Protein AF-A0A914PPT4-F1 (afdb_monomer)

InterPro domains:
  IPR002921 Fungal lipase-type domain [PF01764] (54-126)
  IPR029058 Alpha/Beta hydrolase fold [G3DSA:3.40.50.1820] (1-126)
  IPR029058 Alpha/Beta hydrolase fold [SSF53474] (20-126)

Structure (mmCIF, N/CA/C/O backbone):
data_AF-A0A914PPT4-F1
#
_entry.id   AF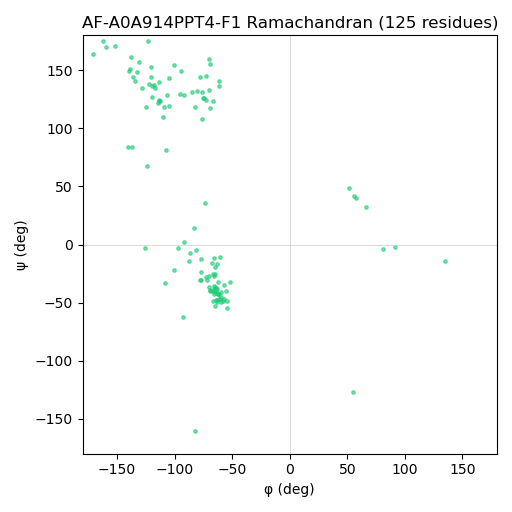-A0A914PPT4-F1
#
loop_
_atom_site.group_PDB
_atom_site.id
_atom_site.type_symbol
_atom_site.label_atom_id
_atom_site.label_alt_id
_atom_site.label_comp_id
_atom_site.label_asym_id
_atom_site.label_entity_id
_atom_site.label_seq_id
_atom_site.pdbx_PDB_ins_code
_atom_site.Cartn_x
_atom_site.Cartn_y
_atom_site.Cartn_z
_atom_site.occupancy
_atom_site.B_iso_or_equiv
_atom_site.auth_seq_id
_atom_site.auth_comp_id
_atom_site.auth_asym_id
_atom_site.auth_atom_id
_atom_site.pdbx_PDB_model_num
ATOM 1 N N . MET A 1 1 ? -11.264 1.512 -2.550 1.00 78.88 1 MET A N 1
ATOM 2 C CA . MET A 1 1 ? -10.099 2.186 -1.935 1.00 78.88 1 MET A CA 1
ATOM 3 C C . MET A 1 1 ? -8.945 2.389 -2.886 1.00 78.88 1 MET A C 1
ATOM 5 O O . MET A 1 1 ? -8.368 3.461 -2.852 1.00 78.88 1 MET A O 1
ATOM 9 N N . ALA A 1 2 ? -8.690 1.462 -3.805 1.00 77.62 2 ALA A N 1
ATOM 10 C CA . ALA A 1 2 ? -7.725 1.685 -4.876 1.00 77.62 2 ALA A CA 1
ATOM 11 C C . ALA A 1 2 ? -7.914 2.988 -5.687 1.00 77.62 2 ALA A C 1
ATOM 13 O O . ALA A 1 2 ? -6.940 3.591 -6.096 1.00 77.62 2 ALA A O 1
ATOM 14 N N . ALA A 1 3 ? -9.141 3.487 -5.879 1.00 79.38 3 ALA A N 1
ATOM 15 C CA . ALA A 1 3 ? -9.353 4.784 -6.534 1.00 79.38 3 ALA A CA 1
ATOM 16 C C . ALA A 1 3 ? -8.800 5.980 -5.728 1.00 79.38 3 ALA A C 1
ATOM 18 O O . ALA A 1 3 ? -8.426 6.995 -6.310 1.00 79.38 3 ALA A O 1
ATOM 19 N N . ALA A 1 4 ? -8.709 5.866 -4.397 1.00 80.56 4 ALA A N 1
ATOM 20 C CA . ALA A 1 4 ? -8.234 6.950 -3.541 1.00 80.56 4 ALA A CA 1
ATOM 21 C C . ALA A 1 4 ? -6.753 7.268 -3.779 1.00 80.56 4 ALA A C 1
ATOM 23 O O . ALA A 1 4 ? -6.355 8.412 -3.598 1.00 80.56 4 ALA A O 1
ATOM 24 N N . THR A 1 5 ? -5.949 6.311 -4.258 1.00 80.12 5 THR A N 1
ATOM 25 C CA . THR A 1 5 ? -4.537 6.564 -4.586 1.00 80.12 5 THR A CA 1
ATOM 26 C C . THR A 1 5 ? -4.354 7.506 -5.778 1.00 80.12 5 THR A C 1
ATOM 28 O O . THR A 1 5 ? -3.259 8.016 -5.956 1.00 80.12 5 THR A O 1
ATOM 31 N N . PHE A 1 6 ? -5.391 7.741 -6.589 1.00 82.00 6 PHE A N 1
ATOM 32 C CA . PHE A 1 6 ? -5.370 8.696 -7.708 1.00 82.00 6 PHE A CA 1
ATOM 33 C C . PHE A 1 6 ? -5.965 10.064 -7.335 1.00 82.00 6 PHE A C 1
ATOM 35 O O . PHE A 1 6 ? -5.994 10.977 -8.157 1.00 82.00 6 PHE A O 1
ATOM 42 N N . SER A 1 7 ? -6.480 10.212 -6.111 1.00 85.00 7 SER A N 1
ATOM 43 C CA . SER A 1 7 ? -7.023 11.478 -5.621 1.00 85.00 7 SER A CA 1
ATOM 44 C C . SER A 1 7 ? -5.892 12.417 -5.211 1.00 85.00 7 SER A C 1
ATOM 46 O O . SER A 1 7 ? -4.920 11.993 -4.591 1.00 85.00 7 SER A O 1
ATOM 48 N N . SER A 1 8 ? -6.067 13.717 -5.451 1.00 84.94 8 SER A N 1
ATOM 49 C CA . SER A 1 8 ? -5.201 14.751 -4.870 1.00 84.94 8 SER A CA 1
ATOM 50 C C . SER A 1 8 ? -5.318 14.825 -3.343 1.00 84.94 8 SER A C 1
ATOM 52 O O . SER A 1 8 ? -4.431 15.358 -2.680 1.00 84.94 8 SER A O 1
ATOM 54 N N . ASN A 1 9 ? -6.401 14.283 -2.776 1.00 87.50 9 ASN A N 1
ATOM 55 C CA . ASN A 1 9 ? -6.610 14.183 -1.340 1.00 87.50 9 ASN A CA 1
ATOM 56 C C . ASN A 1 9 ? -7.176 12.796 -0.958 1.00 87.50 9 ASN A C 1
ATOM 58 O O . ASN A 1 9 ? -8.395 12.630 -0.832 1.00 87.50 9 ASN A O 1
ATOM 62 N N . PRO A 1 10 ? -6.311 11.780 -0.789 1.00 89.12 10 PRO A N 1
ATOM 63 C CA . PRO A 1 10 ? -6.723 10.431 -0.395 1.00 89.12 10 PRO A CA 1
ATOM 64 C C . PRO A 1 10 ? -7.321 10.371 1.017 1.00 89.12 10 PRO A C 1
ATOM 66 O O . PRO A 1 10 ? -8.141 9.496 1.294 1.00 89.12 10 PRO A O 1
ATOM 69 N N . GLU A 1 11 ? -6.962 11.305 1.903 1.00 92.31 11 GLU A N 1
ATOM 70 C CA . GLU A 1 11 ? -7.499 11.376 3.265 1.00 92.31 11 GLU A CA 1
ATOM 71 C C . GLU A 1 11 ? -9.012 11.613 3.267 1.00 92.31 11 GLU A C 1
ATOM 73 O O . GLU A 1 11 ? -9.729 10.952 4.021 1.00 92.31 11 GLU A O 1
ATOM 78 N N . LEU A 1 12 ? -9.511 12.502 2.401 1.00 92.00 12 LEU A N 1
ATOM 79 C CA . LEU A 1 12 ? -10.954 12.718 2.251 1.00 92.00 12 LEU A CA 1
ATOM 80 C C . LEU A 1 12 ? -11.659 11.430 1.828 1.00 92.00 12 LEU A C 1
ATOM 82 O O . LEU A 1 12 ? -12.644 11.037 2.444 1.00 92.00 12 LEU A O 1
ATOM 86 N N . CYS A 1 13 ? -11.103 10.704 0.853 1.00 90.31 13 CYS A N 1
ATOM 87 C CA . CYS A 1 13 ? -11.674 9.431 0.422 1.00 90.31 13 CYS A CA 1
ATOM 88 C C . CYS A 1 13 ? -11.743 8.411 1.568 1.00 90.31 13 CYS A C 1
ATOM 90 O O . CYS A 1 13 ? -12.740 7.701 1.685 1.00 90.31 13 CYS A O 1
ATOM 92 N N . VAL A 1 14 ? -10.711 8.340 2.415 1.00 91.44 14 VAL A N 1
ATOM 93 C CA . VAL A 1 14 ? -10.701 7.457 3.592 1.00 91.44 14 VAL A CA 1
ATOM 94 C C . VAL A 1 14 ? -11.778 7.869 4.593 1.00 91.44 14 VAL A C 1
ATOM 96 O O . VAL A 1 14 ? -12.547 7.013 5.025 1.00 91.44 14 VAL A O 1
ATOM 99 N N . LYS A 1 15 ? -11.877 9.161 4.923 1.00 91.81 15 LYS A N 1
ATOM 100 C CA . LYS A 1 15 ? -12.869 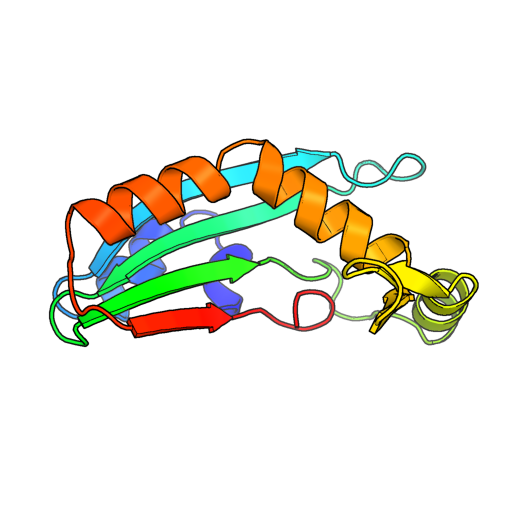9.674 5.882 1.00 91.81 15 LYS A CA 1
ATOM 101 C C . LYS A 1 15 ? -14.310 9.503 5.402 1.00 91.81 15 LYS A C 1
ATOM 103 O O . LYS A 1 15 ? -15.181 9.194 6.210 1.00 91.81 15 LYS A O 1
ATOM 108 N N . ASP A 1 16 ? -14.550 9.665 4.104 1.00 91.12 16 ASP A N 1
ATOM 109 C CA . ASP A 1 16 ? -15.893 9.589 3.523 1.00 91.12 16 ASP A CA 1
ATOM 110 C C . ASP A 1 16 ? -16.382 8.146 3.346 1.00 91.12 16 ASP A C 1
ATOM 112 O O . ASP A 1 16 ? -17.581 7.881 3.417 1.00 91.12 16 ASP A O 1
ATOM 116 N N . ASN A 1 17 ? -15.468 7.197 3.111 1.00 89.19 17 ASN A N 1
ATOM 117 C CA . ASN A 1 17 ? -15.831 5.806 2.820 1.00 89.19 17 ASN A CA 1
ATOM 118 C C . ASN A 1 17 ? -15.696 4.867 4.023 1.00 89.19 17 ASN A C 1
ATOM 120 O O . ASN A 1 17 ? -16.354 3.827 4.040 1.00 89.19 17 ASN A O 1
ATOM 124 N N . PHE A 1 18 ? -14.885 5.212 5.027 1.00 87.81 18 PHE A N 1
ATOM 125 C CA . PHE A 1 18 ? -14.739 4.416 6.244 1.00 87.81 18 PHE A CA 1
ATOM 126 C C . PHE A 1 18 ? -15.270 5.153 7.462 1.00 87.81 18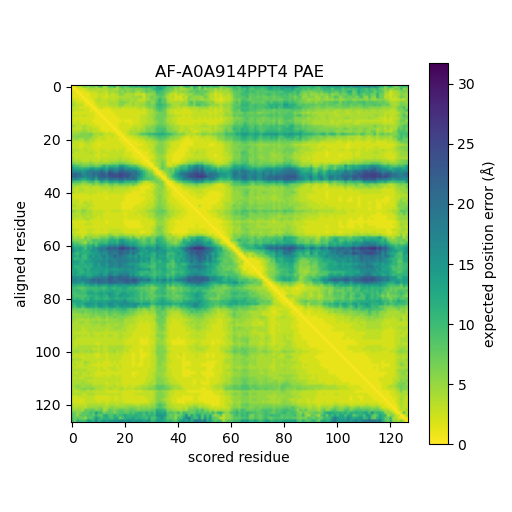 PHE A C 1
ATOM 128 O O . PHE A 1 18 ? -14.812 6.236 7.828 1.00 87.81 18 PHE A O 1
ATOM 135 N N . LYS A 1 19 ? -16.214 4.518 8.160 1.00 83.75 19 LYS A N 1
ATOM 136 C CA . LYS A 1 19 ? -16.685 5.025 9.448 1.00 83.75 19 LYS A CA 1
ATOM 137 C C . LYS A 1 19 ? -15.540 4.927 10.455 1.00 83.75 19 LYS A C 1
ATOM 139 O O . LYS A 1 19 ? -15.019 3.839 10.690 1.00 83.75 19 LYS A O 1
ATOM 144 N N . GLN A 1 20 ? -15.183 6.056 11.070 1.00 91.12 20 GLN A N 1
ATOM 145 C CA . GLN A 1 20 ? -13.988 6.163 11.922 1.00 91.12 20 GLN A CA 1
ATOM 146 C C . GLN A 1 20 ? -12.704 5.781 11.159 1.00 91.12 20 GLN A C 1
ATOM 148 O O . GLN A 1 20 ? -11.845 5.072 11.683 1.00 91.12 20 GLN A O 1
ATOM 153 N N . GLY A 1 21 ? -12.620 6.204 9.893 1.00 92.88 21 GLY A N 1
ATOM 154 C CA . GLY A 1 21 ? -11.420 6.088 9.080 1.00 92.88 21 GLY A CA 1
ATOM 155 C C . GLY A 1 21 ? -10.365 7.112 9.491 1.00 92.88 21 GLY A C 1
ATOM 156 O O . GLY A 1 21 ? -10.638 8.314 9.493 1.00 92.88 21 GLY A O 1
ATOM 157 N N . GLU A 1 22 ? -9.155 6.649 9.789 1.00 95.06 22 GLU A N 1
ATOM 158 C CA . GLU A 1 22 ? -7.991 7.506 10.010 1.00 95.06 22 GLU A CA 1
ATOM 159 C C . GLU A 1 22 ? -6.963 7.290 8.902 1.00 95.06 22 GLU A C 1
ATOM 161 O O . GLU A 1 22 ? -6.502 6.176 8.640 1.00 95.06 22 GLU A O 1
ATOM 166 N N . PHE A 1 23 ? -6.596 8.382 8.241 1.00 95.50 23 PHE A N 1
ATOM 167 C CA . PHE A 1 23 ? -5.532 8.395 7.251 1.00 95.50 23 PHE A CA 1
ATOM 168 C C . PHE A 1 23 ? -4.187 8.579 7.950 1.00 95.50 23 PHE A C 1
ATOM 170 O O . PHE A 1 23 ? -4.036 9.481 8.775 1.00 95.50 23 PHE A O 1
ATOM 177 N N . LYS A 1 24 ? -3.204 7.738 7.619 1.00 95.12 24 LYS A N 1
ATOM 178 C CA . LYS A 1 24 ? -1.874 7.828 8.223 1.00 95.12 24 LYS A CA 1
ATOM 179 C C . LYS A 1 24 ? -0.949 8.703 7.383 1.00 95.12 24 LYS A C 1
ATOM 181 O O . LYS A 1 24 ? -0.486 9.725 7.881 1.00 95.12 24 LYS A O 1
ATOM 186 N N . ARG A 1 25 ? -0.671 8.304 6.138 1.00 95.12 25 ARG A N 1
ATOM 187 C CA . ARG A 1 25 ? 0.030 9.113 5.123 1.00 95.12 25 ARG A CA 1
ATOM 188 C C . ARG A 1 25 ? -0.003 8.446 3.748 1.00 95.12 25 ARG A C 1
ATOM 190 O O . ARG A 1 25 ? -0.217 7.238 3.644 1.00 95.12 25 ARG A O 1
ATOM 197 N N . SER A 1 26 ? 0.308 9.233 2.720 1.00 94.50 26 SER A N 1
ATOM 198 C CA . SER A 1 26 ? 0.747 8.738 1.412 1.00 94.50 26 SER A CA 1
ATOM 199 C C . SER A 1 26 ? 2.270 8.708 1.338 1.00 94.50 26 SER A C 1
ATOM 201 O O . SER A 1 26 ? 2.950 9.540 1.941 1.00 94.50 26 SER A O 1
ATOM 203 N N . ILE A 1 27 ? 2.792 7.762 0.571 1.00 93.75 27 ILE A N 1
ATOM 204 C CA . ILE A 1 27 ? 4.202 7.609 0.234 1.00 93.75 27 ILE A CA 1
ATOM 205 C C . ILE A 1 27 ? 4.277 7.588 -1.280 1.00 93.75 27 ILE A C 1
ATOM 207 O O . ILE A 1 27 ? 3.697 6.707 -1.909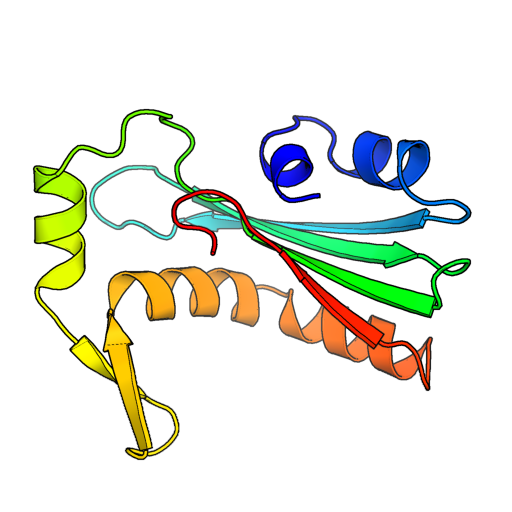 1.00 93.75 27 ILE A O 1
ATOM 211 N N . GLU A 1 28 ? 4.986 8.559 -1.837 1.00 91.75 28 GLU A N 1
ATOM 212 C CA . GLU A 1 28 ? 5.229 8.684 -3.265 1.00 91.75 28 GLU A CA 1
ATOM 213 C C . GLU A 1 28 ? 6.736 8.627 -3.512 1.00 91.75 28 GLU A C 1
ATOM 215 O O . GLU A 1 28 ? 7.507 9.346 -2.874 1.00 91.75 28 GLU A O 1
ATOM 220 N N . VAL A 1 29 ? 7.156 7.733 -4.402 1.00 89.44 29 VAL A N 1
ATOM 221 C CA . VAL A 1 29 ? 8.562 7.485 -4.734 1.00 89.44 29 VAL A CA 1
ATOM 222 C C . VAL A 1 29 ? 8.729 7.440 -6.244 1.00 89.44 29 VAL A C 1
ATOM 224 O O . VAL A 1 29 ? 7.826 7.004 -6.953 1.00 89.44 29 VAL A O 1
ATOM 227 N N . GLN A 1 30 ? 9.885 7.858 -6.752 1.00 83.62 30 GLN A N 1
ATOM 228 C CA . GLN A 1 30 ? 10.240 7.561 -8.139 1.00 83.62 30 GLN A CA 1
ATOM 229 C C . GLN A 1 30 ? 10.581 6.077 -8.250 1.00 83.62 30 GLN A C 1
ATOM 231 O O . GLN A 1 30 ? 11.436 5.599 -7.507 1.00 83.62 30 GLN A O 1
ATOM 236 N N . CYS A 1 31 ? 9.897 5.365 -9.143 1.00 73.44 31 CYS A N 1
ATOM 237 C CA . CYS A 1 31 ? 10.050 3.916 -9.301 1.00 73.44 31 CYS A CA 1
ATOM 238 C C . CYS A 1 31 ? 10.371 3.480 -10.734 1.00 73.44 31 CYS A C 1
ATOM 240 O O . CYS A 1 31 ? 10.596 2.295 -10.964 1.00 73.44 31 CYS A O 1
ATOM 242 N N . ASP A 1 32 ? 10.425 4.413 -11.688 1.00 66.81 32 ASP A N 1
ATOM 243 C CA . ASP A 1 32 ? 10.909 4.144 -13.037 1.00 66.81 32 ASP A CA 1
ATOM 244 C C . ASP A 1 32 ? 12.159 4.989 -13.333 1.00 66.81 32 ASP A C 1
ATOM 246 O O . ASP A 1 32 ? 12.260 6.161 -12.968 1.00 66.81 32 ASP A O 1
ATOM 250 N N . HIS A 1 33 ? 13.152 4.364 -13.963 1.00 51.03 33 HIS A N 1
ATOM 251 C CA . HIS A 1 33 ? 14.418 5.000 -14.328 1.00 51.03 33 HIS A CA 1
ATOM 252 C C . HIS A 1 33 ? 14.350 5.689 -15.699 1.00 51.03 33 HIS A C 1
ATOM 254 O O . HIS A 1 33 ? 15.250 6.458 -16.039 1.00 51.03 33 HIS A O 1
ATOM 260 N N . ILE A 1 34 ? 13.315 5.393 -16.498 1.00 44.12 34 ILE A N 1
ATOM 261 C CA . ILE A 1 34 ? 13.207 5.814 -17.905 1.00 44.12 34 ILE A CA 1
ATOM 262 C C . ILE A 1 34 ? 12.146 6.910 -18.097 1.00 44.12 34 ILE A C 1
ATOM 264 O O . ILE A 1 34 ? 12.319 7.797 -18.936 1.00 44.12 34 ILE A O 1
ATOM 268 N N . LYS A 1 35 ? 11.069 6.891 -17.307 1.00 53.28 35 LYS A N 1
ATOM 269 C CA . LYS A 1 35 ? 10.039 7.939 -17.249 1.00 53.28 35 LYS A CA 1
ATOM 270 C C . LYS A 1 35 ? 9.964 8.500 -15.835 1.00 53.28 35 LYS A C 1
ATOM 272 O O . LYS A 1 35 ? 10.272 7.803 -14.880 1.00 53.28 35 LYS A O 1
ATOM 277 N N . ALA A 1 36 ? 9.539 9.753 -15.692 1.00 58.19 36 ALA A N 1
ATOM 278 C CA . ALA A 1 36 ? 9.329 10.394 -14.390 1.00 58.19 36 ALA A CA 1
ATOM 279 C C . ALA A 1 36 ? 8.066 9.866 -13.670 1.00 58.19 36 ALA A C 1
ATOM 281 O O . ALA A 1 36 ? 7.363 10.635 -13.017 1.00 58.19 36 ALA A O 1
ATOM 282 N N . ASP A 1 37 ? 7.767 8.575 -13.821 1.00 69.94 37 ASP A N 1
ATOM 283 C CA . ASP A 1 37 ? 6.591 7.940 -13.250 1.00 69.94 37 ASP A CA 1
ATOM 284 C C . ASP A 1 37 ? 6.862 7.629 -11.771 1.00 69.94 37 ASP A C 1
ATOM 286 O O . ASP A 1 37 ? 7.919 7.110 -11.382 1.00 69.94 37 ASP A O 1
ATOM 290 N N . THR A 1 38 ? 5.903 7.988 -10.922 1.00 82.94 38 THR A N 1
ATOM 291 C CA . THR A 1 38 ? 5.983 7.767 -9.481 1.00 82.94 38 THR A CA 1
ATOM 292 C C . THR A 1 38 ? 5.095 6.605 -9.058 1.00 82.94 38 THR A C 1
ATOM 294 O O . THR A 1 38 ? 3.974 6.420 -9.540 1.00 82.94 38 THR A O 1
ATOM 297 N N . CYS A 1 39 ? 5.571 5.832 -8.093 1.00 86.62 39 CYS A N 1
ATOM 298 C CA . CYS A 1 39 ? 4.782 4.833 -7.397 1.00 86.62 39 CYS A CA 1
ATOM 299 C C . CYS A 1 39 ? 4.254 5.463 -6.122 1.00 86.62 39 CYS A C 1
ATOM 301 O O . CYS A 1 39 ? 5.011 6.043 -5.343 1.00 86.62 39 CYS A O 1
ATOM 303 N N . LEU A 1 40 ? 2.950 5.336 -5.907 1.00 90.81 40 LEU A N 1
ATOM 304 C CA . LEU A 1 40 ? 2.286 5.879 -4.736 1.00 90.81 40 LEU A CA 1
ATOM 305 C C . LEU A 1 40 ? 1.580 4.759 -3.989 1.00 90.81 40 LEU A C 1
ATOM 307 O O . LEU A 1 40 ? 0.917 3.917 -4.587 1.00 90.81 40 LEU A O 1
ATOM 311 N N . GLY A 1 41 ? 1.673 4.775 -2.669 1.00 92.75 41 GLY A N 1
ATOM 312 C CA . GLY A 1 41 ? 0.761 4.027 -1.819 1.00 92.75 41 GLY A CA 1
ATOM 313 C C . GLY A 1 41 ? 0.335 4.858 -0.622 1.00 92.75 41 GLY A C 1
ATOM 314 O O . GLY A 1 41 ? 1.007 5.820 -0.264 1.00 92.75 41 GLY A O 1
ATOM 315 N N . PHE A 1 42 ? -0.759 4.481 0.030 1.00 95.38 42 PHE A N 1
ATOM 316 C CA . PHE A 1 42 ? -1.128 5.061 1.319 1.00 95.38 42 PHE A CA 1
ATOM 317 C C . PHE A 1 42 ? -1.456 3.994 2.356 1.00 95.38 42 PHE A C 1
ATOM 319 O O . PHE A 1 42 ? -1.849 2.871 2.027 1.00 95.38 42 PHE A O 1
ATOM 326 N N . SER A 1 43 ? -1.324 4.394 3.616 1.00 96.88 43 SER A N 1
ATOM 327 C CA . SER A 1 43 ? -1.735 3.627 4.785 1.00 96.88 43 SER A CA 1
ATOM 328 C C . SER A 1 43 ? -2.892 4.330 5.505 1.00 96.88 43 SER A C 1
ATOM 330 O O . SER A 1 43 ? -2.936 5.558 5.626 1.00 96.88 43 SER A O 1
ATOM 332 N N . ALA A 1 44 ? -3.859 3.547 5.972 1.00 96.75 44 ALA A N 1
ATOM 333 C CA . ALA A 1 44 ? -5.013 4.023 6.728 1.00 96.75 44 ALA A CA 1
ATOM 334 C C . ALA A 1 44 ? -5.526 2.933 7.679 1.00 96.75 44 ALA A C 1
ATOM 336 O O . ALA A 1 44 ? -5.108 1.776 7.609 1.00 96.75 44 ALA A O 1
ATOM 337 N N . VAL A 1 45 ? -6.452 3.289 8.563 1.00 96.75 45 VAL A N 1
ATOM 338 C CA . VAL A 1 45 ? -7.162 2.346 9.432 1.00 96.75 45 VAL A CA 1
ATOM 339 C C . VAL A 1 45 ? -8.654 2.664 9.431 1.00 96.75 45 VAL A C 1
ATOM 341 O O . VAL A 1 45 ? -9.041 3.827 9.428 1.00 96.75 45 VAL A O 1
ATOM 344 N N . SER A 1 46 ? -9.493 1.630 9.421 1.00 95.88 46 SER A N 1
ATOM 345 C CA . SER A 1 46 ? -10.924 1.720 9.712 1.00 95.88 46 SER A CA 1
ATOM 346 C C . SER A 1 46 ? -11.182 1.049 11.055 1.00 95.88 46 SER A C 1
ATOM 348 O O . SER A 1 46 ? -11.079 -0.174 11.182 1.00 95.88 46 SER A O 1
ATOM 350 N N . HIS A 1 47 ? -11.506 1.841 12.079 1.00 95.50 47 HIS A N 1
ATOM 351 C CA . HIS A 1 47 ? -11.785 1.300 13.413 1.00 95.50 47 HIS A CA 1
ATOM 352 C C . HIS A 1 47 ? -13.122 0.563 13.487 1.00 95.50 47 HIS A C 1
ATOM 354 O O . HIS A 1 47 ? -13.251 -0.404 14.240 1.00 95.50 47 HIS A O 1
ATOM 360 N N . SER A 1 48 ? -14.106 0.977 12.683 1.00 94.81 48 SER A N 1
ATOM 361 C CA . SER A 1 48 ? -15.404 0.299 12.626 1.00 94.81 48 SER A CA 1
ATOM 362 C C . SER A 1 48 ? -15.297 -1.104 12.025 1.00 94.81 48 SER A C 1
ATOM 364 O O . SER A 1 48 ? -15.885 -2.041 12.565 1.00 94.81 48 SER A O 1
ATOM 366 N N . ASP A 1 49 ? -14.485 -1.255 10.978 1.00 95.25 49 ASP A N 1
ATOM 367 C CA . ASP A 1 49 ? -14.249 -2.536 10.301 1.00 95.25 49 ASP A CA 1
ATOM 368 C C . ASP A 1 49 ? -13.128 -3.357 10.953 1.00 95.25 49 ASP A C 1
ATOM 370 O O . ASP A 1 49 ?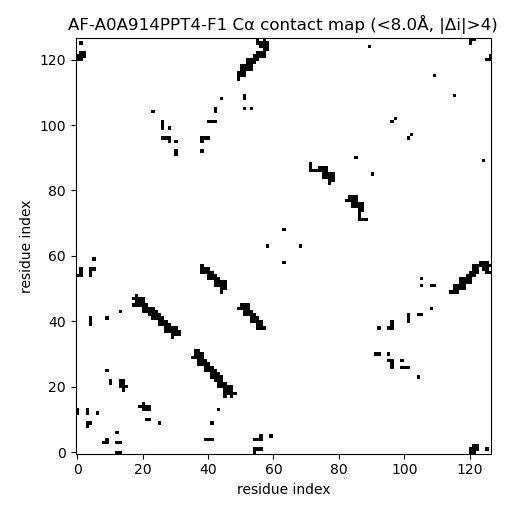 -12.901 -4.504 10.580 1.00 95.25 49 ASP A O 1
ATOM 374 N N . LYS A 1 50 ? -12.417 -2.779 11.932 1.00 96.62 50 LYS A N 1
ATOM 375 C CA . LYS A 1 50 ? -11.204 -3.351 12.533 1.00 96.62 50 LYS A CA 1
ATOM 376 C C . LYS A 1 50 ? -10.181 -3.760 11.469 1.00 96.62 50 LYS A C 1
ATOM 378 O O . LYS A 1 50 ? -9.639 -4.865 11.511 1.00 96.62 50 LYS A O 1
ATOM 383 N N . ALA A 1 51 ? -9.904 -2.862 10.527 1.00 96.88 51 ALA A N 1
ATOM 384 C CA . ALA A 1 51 ? -9.035 -3.134 9.387 1.00 96.88 51 ALA A CA 1
ATOM 385 C C . ALA A 1 51 ? -7.942 -2.072 9.229 1.00 96.88 51 ALA A C 1
ATOM 387 O O . ALA A 1 51 ? -8.203 -0.873 9.277 1.00 96.88 51 ALA A O 1
ATOM 388 N N . ILE A 1 52 ? -6.710 -2.521 9.004 1.00 97.50 52 ILE A N 1
ATOM 389 C CA . ILE A 1 52 ? -5.591 -1.707 8.524 1.00 97.50 52 ILE A CA 1
ATOM 390 C C . ILE A 1 52 ? -5.591 -1.807 7.004 1.00 97.50 52 ILE A C 1
ATOM 392 O O . ILE A 1 52 ? -5.602 -2.908 6.460 1.00 97.50 52 ILE A O 1
ATOM 396 N N . ILE A 1 53 ? -5.564 -0.673 6.318 1.00 96.25 53 ILE A N 1
ATOM 397 C CA . ILE A 1 53 ? -5.676 -0.592 4.865 1.00 96.25 53 ILE A CA 1
ATOM 398 C C . ILE A 1 53 ? -4.345 -0.115 4.300 1.00 96.25 53 ILE A C 1
ATOM 400 O O . ILE A 1 53 ? -3.868 0.963 4.655 1.00 96.25 53 ILE A O 1
ATOM 404 N N . LEU A 1 54 ? -3.774 -0.903 3.395 1.00 96.38 54 LEU A N 1
ATOM 405 C CA . LEU A 1 54 ? -2.653 -0.503 2.552 1.00 96.38 54 LEU A CA 1
ATOM 406 C C . LEU A 1 54 ? -3.143 -0.472 1.108 1.00 96.38 54 LEU A C 1
ATOM 408 O O . LEU A 1 54 ? -3.639 -1.479 0.599 1.00 96.38 54 LEU A O 1
ATOM 412 N N . SER A 1 55 ? -3.024 0.679 0.456 1.00 94.00 55 SER A N 1
ATOM 413 C CA . SER A 1 55 ? -3.450 0.843 -0.931 1.00 94.00 55 SER A CA 1
ATOM 414 C C . SER A 1 55 ? -2.278 1.234 -1.813 1.00 94.00 55 SER A C 1
ATOM 416 O O . SER A 1 55 ? -1.530 2.134 -1.443 1.00 94.00 55 SER A O 1
ATOM 418 N N . PHE A 1 56 ? -2.158 0.621 -2.989 1.00 91.62 56 PHE A N 1
ATOM 419 C CA . PHE A 1 56 ? -1.112 0.915 -3.974 1.00 91.62 56 PHE A CA 1
ATOM 420 C C . PHE A 1 56 ? -1.725 1.450 -5.275 1.00 91.62 56 PHE A C 1
ATOM 422 O O . PHE A 1 56 ? -2.730 0.928 -5.767 1.00 91.62 56 PHE A O 1
ATOM 429 N N . ARG A 1 57 ? -1.137 2.523 -5.814 1.00 88.00 57 ARG A N 1
ATOM 430 C CA . ARG A 1 57 ? -1.530 3.146 -7.082 1.00 88.00 57 ARG A CA 1
ATOM 431 C C . ARG A 1 57 ? -1.019 2.290 -8.237 1.00 88.00 57 ARG A C 1
ATOM 433 O O . ARG A 1 57 ? 0.153 1.929 -8.256 1.00 88.00 57 ARG A O 1
ATOM 440 N N . GLY A 1 58 ? -1.893 1.987 -9.194 1.00 76.56 58 GLY A N 1
ATOM 441 C CA . GLY A 1 58 ? -1.482 1.450 -10.494 1.00 76.56 58 GLY A CA 1
ATOM 442 C C . GLY A 1 58 ? -1.039 2.556 -11.453 1.00 76.56 58 GLY A C 1
ATOM 443 O O . GLY A 1 58 ? -0.758 3.677 -11.039 1.00 76.56 58 GLY A O 1
ATOM 444 N N . SER A 1 59 ? -1.026 2.267 -12.752 1.00 70.56 59 SER A N 1
ATOM 445 C CA . SER A 1 59 ? -0.752 3.278 -13.781 1.00 70.56 59 SER A CA 1
ATOM 446 C C . SER A 1 59 ? -1.792 4.399 -13.768 1.00 70.56 59 SER A C 1
ATOM 448 O O . SER A 1 59 ? -2.992 4.131 -13.701 1.00 70.56 59 SER A O 1
ATOM 450 N N . GLU A 1 60 ? -1.338 5.649 -13.878 1.00 68.06 60 GLU A N 1
ATOM 451 C CA . GLU A 1 60 ? -2.216 6.823 -14.024 1.00 68.06 60 GLU A CA 1
ATOM 452 C C . GLU A 1 60 ? -2.901 6.864 -15.395 1.00 68.06 60 GLU A C 1
ATOM 454 O O . GLU A 1 60 ? -4.023 7.351 -15.523 1.00 68.06 60 GLU A O 1
ATOM 459 N N . ASN A 1 61 ? -2.265 6.273 -16.406 1.00 62.06 61 ASN A N 1
ATOM 460 C CA . ASN A 1 61 ? -2.852 6.118 -17.727 1.00 62.06 61 ASN A CA 1
ATOM 461 C C . ASN A 1 61 ? -3.767 4.887 -17.724 1.00 62.06 61 ASN A C 1
ATOM 463 O O . ASN A 1 61 ? -3.313 3.763 -17.505 1.00 62.06 61 ASN A O 1
ATOM 467 N N . SER A 1 62 ? -5.059 5.097 -17.986 1.00 54.03 62 SER A N 1
ATOM 468 C CA . SER A 1 62 ? -6.076 4.037 -18.052 1.00 54.03 62 SER A CA 1
ATOM 469 C C . SER A 1 62 ? -5.876 3.054 -19.211 1.00 54.03 62 SER A C 1
ATOM 471 O O . SER A 1 62 ? -6.518 2.008 -19.244 1.00 54.03 62 SER A O 1
ATOM 473 N N . GLU A 1 63 ? -4.988 3.374 -20.150 1.00 56.66 63 GLU A N 1
ATOM 474 C CA . GLU A 1 63 ? -4.630 2.540 -21.293 1.00 56.66 63 GLU A CA 1
ATOM 475 C C . GLU A 1 63 ? -3.232 1.954 -21.081 1.00 56.66 63 GLU A C 1
ATOM 477 O O . GLU A 1 63 ? -2.229 2.462 -21.583 1.00 56.66 63 GLU A O 1
ATOM 482 N N . VAL A 1 64 ? -3.149 0.872 -20.306 1.00 63.56 64 VAL A N 1
ATOM 483 C CA . VAL A 1 64 ? -1.953 0.024 -20.335 1.00 63.56 64 VAL A CA 1
ATOM 484 C C . VAL A 1 64 ? -2.042 -0.802 -21.619 1.00 63.56 64 VAL A C 1
ATOM 486 O O . VAL A 1 64 ? -2.904 -1.672 -21.737 1.00 63.56 64 VAL A O 1
ATOM 489 N N . SER A 1 65 ? -1.209 -0.491 -22.615 1.00 61.19 65 SER A N 1
ATOM 490 C CA . SER A 1 65 ? -1.187 -1.247 -23.870 1.00 61.19 65 SER A CA 1
ATOM 491 C C . SER A 1 65 ? -0.622 -2.653 -23.651 1.00 61.19 65 SER A C 1
ATOM 493 O O . SER A 1 65 ? 0.170 -2.881 -22.734 1.00 61.19 65 SER A O 1
ATOM 495 N N . GLN A 1 66 ? -0.990 -3.598 -24.523 1.00 63.81 66 GLN A N 1
ATOM 496 C CA . GLN A 1 66 ? -0.431 -4.953 -24.481 1.00 63.81 66 GLN A CA 1
ATOM 497 C C . GLN A 1 66 ? 1.101 -4.934 -24.595 1.00 63.81 66 GLN A C 1
ATOM 499 O O . GLN A 1 66 ? 1.770 -5.697 -23.916 1.00 63.81 66 GLN A O 1
ATOM 504 N N . GLU A 1 67 ? 1.660 -3.999 -25.364 1.00 61.53 67 GLU A N 1
ATOM 505 C CA . GLU A 1 67 ? 3.109 -3.813 -25.496 1.00 61.53 67 GLU A CA 1
ATOM 506 C C . GLU A 1 67 ? 3.779 -3.399 -24.177 1.00 61.53 67 GLU A C 1
ATOM 508 O O . GLU A 1 67 ? 4.877 -3.858 -23.874 1.00 61.53 67 GLU A O 1
ATOM 513 N N . VAL A 1 68 ? 3.119 -2.566 -23.361 1.00 66.44 68 VAL A N 1
ATOM 514 C CA . VAL A 1 68 ? 3.617 -2.200 -22.023 1.00 66.44 68 VAL A CA 1
ATOM 515 C C . VAL A 1 68 ? 3.546 -3.399 -21.081 1.00 66.44 68 VAL A C 1
ATOM 517 O O . VAL A 1 68 ? 4.483 -3.633 -20.322 1.00 66.44 68 VAL A O 1
ATOM 520 N N . ILE A 1 69 ? 2.471 -4.188 -21.152 1.00 67.31 69 ILE A N 1
ATOM 521 C CA . ILE A 1 69 ? 2.344 -5.430 -20.379 1.00 67.31 69 ILE A CA 1
ATOM 522 C C . ILE A 1 69 ? 3.452 -6.416 -20.770 1.00 6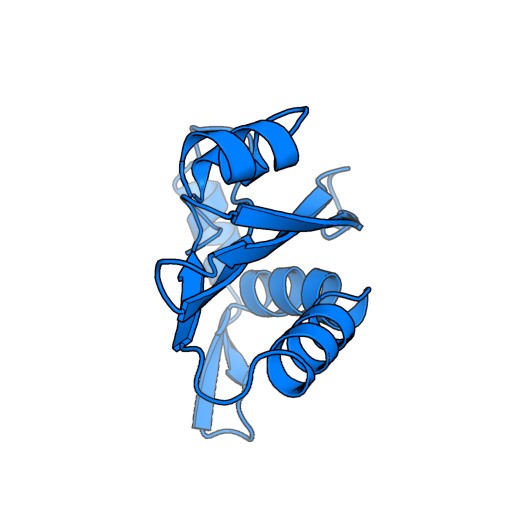7.31 69 ILE A C 1
ATOM 524 O O . ILE A 1 69 ? 4.129 -6.949 -19.893 1.00 67.31 69 ILE A O 1
ATOM 528 N N . ASP A 1 70 ? 3.686 -6.615 -22.065 1.00 67.69 70 ASP A N 1
ATOM 529 C CA . ASP A 1 70 ? 4.700 -7.541 -22.567 1.00 67.69 70 ASP A CA 1
ATOM 530 C C . ASP A 1 70 ? 6.111 -7.099 -22.149 1.00 67.69 70 ASP A C 1
ATOM 532 O O . ASP A 1 70 ? 6.879 -7.926 -21.657 1.00 67.69 70 ASP A O 1
ATOM 536 N N . ALA A 1 71 ? 6.413 -5.794 -22.211 1.00 65.19 71 ALA A N 1
ATOM 537 C CA . ALA A 1 71 ? 7.678 -5.226 -21.732 1.00 65.19 71 ALA A CA 1
ATOM 538 C C . ALA A 1 71 ? 7.900 -5.425 -20.218 1.00 65.19 71 ALA A C 1
ATOM 540 O O . ALA A 1 71 ? 9.031 -5.602 -19.764 1.00 65.19 71 ALA A O 1
ATOM 541 N N . ILE A 1 72 ? 6.825 -5.426 -19.424 1.00 70.00 72 ILE A N 1
ATOM 542 C CA . ILE A 1 72 ? 6.866 -5.661 -17.971 1.00 70.00 72 ILE A CA 1
ATOM 543 C C . ILE A 1 72 ? 7.043 -7.158 -17.641 1.00 70.00 72 ILE A C 1
ATOM 545 O O . ILE A 1 72 ? 7.648 -7.510 -16.622 1.00 70.00 72 ILE A O 1
ATOM 549 N N . ILE A 1 73 ? 6.540 -8.058 -18.494 1.00 67.88 73 ILE A N 1
ATOM 550 C CA . ILE A 1 73 ? 6.548 -9.516 -18.275 1.00 67.88 73 ILE A CA 1
ATOM 551 C C . ILE A 1 73 ? 7.922 -10.160 -18.535 1.00 67.88 73 ILE A C 1
ATOM 553 O O . ILE A 1 73 ? 8.159 -11.297 -18.118 1.00 67.88 73 ILE A O 1
ATOM 557 N N . GLU A 1 74 ? 8.872 -9.458 -19.156 1.00 64.31 74 GLU A N 1
ATOM 558 C CA . GLU A 1 74 ? 10.080 -10.092 -19.704 1.00 64.31 74 GLU A CA 1
ATOM 559 C C . GLU A 1 74 ? 11.006 -10.770 -18.674 1.00 64.31 74 GLU A C 1
ATOM 561 O O . GLU A 1 74 ? 11.854 -11.580 -19.060 1.00 64.31 74 GLU A O 1
ATOM 566 N N . ARG A 1 75 ? 10.889 -10.480 -17.367 1.00 72.25 75 ARG A N 1
ATOM 567 C CA . ARG A 1 75 ? 11.835 -10.993 -16.354 1.00 72.25 75 ARG A CA 1
ATOM 568 C C . ARG A 1 75 ? 11.181 -11.424 -15.039 1.00 72.25 75 ARG A C 1
ATOM 570 O O . ARG A 1 75 ? 11.205 -10.681 -14.055 1.00 72.25 75 ARG A O 1
ATOM 577 N N . PRO A 1 76 ? 10.659 -12.661 -14.961 1.00 79.56 76 PRO A N 1
ATOM 578 C CA . PRO A 1 76 ? 10.317 -13.265 -13.683 1.00 79.56 76 PRO A CA 1
ATOM 579 C C . PRO A 1 76 ? 11.591 -13.594 -12.891 1.00 79.56 76 PRO A C 1
ATOM 581 O O . PRO A 1 76 ? 12.395 -14.439 -13.291 1.00 79.56 76 PRO A O 1
ATOM 584 N N . ILE A 1 77 ? 11.749 -12.962 -11.733 1.00 83.62 77 ILE A N 1
ATOM 585 C CA . ILE A 1 77 ? 12.847 -13.189 -10.792 1.00 83.62 77 ILE A CA 1
ATOM 586 C C . ILE A 1 77 ? 12.400 -14.089 -9.645 1.00 83.62 77 ILE A C 1
ATOM 588 O O . ILE A 1 77 ? 11.217 -14.172 -9.312 1.00 83.62 77 ILE A O 1
ATOM 592 N N . SER A 1 78 ? 13.348 -14.797 -9.032 1.00 85.06 78 SER A N 1
ATOM 593 C CA . SER A 1 78 ? 13.036 -15.629 -7.875 1.00 85.06 78 SER A CA 1
ATOM 594 C C . SER A 1 78 ? 12.823 -14.766 -6.635 1.00 85.06 78 SER A C 1
ATOM 596 O O . SER A 1 78 ? 13.686 -13.975 -6.263 1.00 85.06 78 SER A O 1
ATOM 598 N N . ALA A 1 79 ? 11.680 -14.943 -5.981 1.00 81.31 79 ALA A N 1
ATOM 599 C CA . ALA A 1 79 ? 11.305 -14.235 -4.767 1.00 81.31 79 ALA A CA 1
ATOM 600 C C . ALA A 1 79 ? 11.001 -15.219 -3.630 1.00 81.31 79 ALA A C 1
ATOM 602 O O . ALA A 1 79 ? 11.019 -16.442 -3.804 1.00 81.31 79 ALA A O 1
ATOM 603 N N . PHE A 1 80 ? 10.745 -14.677 -2.438 1.00 81.88 80 PHE A N 1
ATOM 604 C CA . PHE A 1 80 ? 10.314 -15.446 -1.264 1.00 81.88 80 PHE A CA 1
ATOM 605 C C . PHE A 1 80 ? 11.270 -16.596 -0.895 1.00 81.88 80 PHE A C 1
ATOM 607 O O . PHE A 1 80 ? 10.846 -17.712 -0.595 1.00 81.88 80 PHE A O 1
ATOM 614 N N . GLY A 1 81 ? 12.582 -16.338 -0.958 1.00 82.62 81 GLY A N 1
ATOM 615 C CA . GLY A 1 81 ? 13.608 -17.334 -0.633 1.00 82.62 81 GLY A CA 1
ATOM 616 C C . GLY A 1 81 ? 13.650 -18.518 -1.605 1.00 82.62 81 GLY A C 1
ATOM 617 O O . GLY A 1 81 ? 13.921 -19.638 -1.183 1.00 82.62 81 GLY A O 1
ATOM 618 N N . GLY A 1 82 ? 13.329 -18.294 -2.882 1.00 84.00 82 GLY A N 1
ATOM 619 C CA . GLY A 1 82 ? 13.351 -19.335 -3.913 1.00 84.00 82 GLY A CA 1
ATOM 620 C C . GLY A 1 82 ? 12.023 -20.064 -4.113 1.00 84.00 82 GLY A C 1
ATOM 621 O O . GLY A 1 82 ? 11.925 -20.932 -4.976 1.00 84.00 82 GLY A O 1
ATOM 622 N N . LYS A 1 83 ? 10.993 -19.730 -3.326 1.00 84.62 83 LYS A N 1
ATOM 623 C CA . LYS A 1 83 ? 9.708 -20.452 -3.306 1.00 84.62 83 LYS A CA 1
ATOM 624 C C . LYS A 1 83 ? 8.655 -19.883 -4.254 1.00 84.62 83 LYS A C 1
ATOM 626 O O . LYS A 1 83 ? 7.538 -20.386 -4.296 1.00 84.62 83 LYS A O 1
ATOM 631 N N . GLY A 1 84 ? 9.001 -18.851 -5.014 1.00 84.44 84 GLY A N 1
ATOM 632 C CA . GLY A 1 84 ? 8.123 -18.268 -6.014 1.00 84.44 84 GLY A CA 1
ATOM 633 C C . GLY A 1 84 ? 8.892 -17.467 -7.049 1.00 84.44 84 GLY A C 1
ATOM 634 O O . GLY A 1 84 ? 10.090 -17.199 -6.902 1.00 84.44 84 GLY A O 1
ATOM 635 N N . LYS A 1 85 ? 8.179 -17.085 -8.104 1.00 87.12 85 LYS A N 1
ATOM 636 C CA . LYS A 1 85 ? 8.646 -16.112 -9.084 1.00 87.12 85 LYS A CA 1
ATOM 637 C C . LYS A 1 85 ? 7.678 -14.942 -9.124 1.00 87.12 85 LYS A C 1
ATOM 639 O O . LYS A 1 85 ? 6.475 -15.137 -8.980 1.00 87.12 85 LYS A O 1
ATOM 644 N N . VAL A 1 86 ? 8.220 -13.753 -9.317 1.00 87.00 86 VAL A N 1
ATOM 645 C CA . VAL A 1 86 ? 7.476 -12.502 -9.471 1.00 87.00 86 VAL A CA 1
ATOM 646 C C . VAL A 1 86 ? 8.140 -11.705 -10.582 1.00 87.00 86 VAL A C 1
ATOM 648 O O . VAL A 1 86 ? 9.338 -11.862 -10.811 1.00 87.00 86 VAL A O 1
ATOM 651 N N . LEU A 1 87 ? 7.380 -10.884 -11.294 1.00 86.38 87 LEU A N 1
ATOM 652 C CA . LEU A 1 87 ? 7.965 -9.980 -12.278 1.00 86.38 87 LEU A CA 1
ATOM 653 C C . LEU A 1 87 ? 8.743 -8.881 -11.552 1.00 86.38 87 LEU A C 1
ATOM 655 O O . LEU A 1 87 ? 8.244 -8.297 -10.587 1.00 86.38 87 LEU A O 1
ATOM 659 N N . ASP A 1 88 ? 9.966 -8.631 -12.013 1.00 83.88 88 ASP A N 1
ATOM 660 C CA . ASP A 1 88 ? 10.908 -7.696 -11.390 1.00 83.88 88 ASP A CA 1
ATOM 661 C C . ASP A 1 88 ? 10.322 -6.288 -11.216 1.00 83.88 88 ASP A C 1
ATOM 663 O O . ASP A 1 88 ? 10.458 -5.678 -10.156 1.00 83.88 88 ASP A O 1
ATOM 667 N N . TYR A 1 89 ? 9.570 -5.824 -12.216 1.00 82.44 89 TYR A N 1
ATOM 668 C CA . TYR A 1 89 ? 8.859 -4.548 -12.193 1.00 82.44 89 TYR A CA 1
ATOM 669 C C . TYR A 1 89 ? 7.933 -4.409 -10.974 1.00 82.44 89 TYR A C 1
ATOM 671 O O . TYR A 1 89 ? 8.077 -3.476 -10.185 1.00 82.44 89 TYR A O 1
ATOM 679 N N . PHE A 1 90 ? 7.021 -5.368 -10.770 1.00 84.31 90 PHE A N 1
ATOM 680 C CA . PHE A 1 90 ? 6.067 -5.322 -9.658 1.00 84.31 90 PHE A CA 1
ATOM 681 C C . PHE A 1 90 ? 6.765 -5.445 -8.306 1.00 84.31 90 PHE A C 1
ATOM 683 O O . PHE A 1 90 ? 6.392 -4.761 -7.351 1.00 84.31 90 PHE A O 1
ATOM 690 N N . LEU A 1 91 ? 7.798 -6.292 -8.214 1.00 86.62 91 LEU A N 1
ATOM 691 C CA . LEU A 1 91 ? 8.546 -6.431 -6.970 1.00 86.62 91 LEU A CA 1
ATOM 692 C C . LEU A 1 91 ? 9.291 -5.145 -6.621 1.00 86.62 91 LEU A C 1
ATOM 694 O O . LEU A 1 91 ? 9.286 -4.759 -5.453 1.00 86.62 91 LEU A O 1
ATOM 698 N N . THR A 1 92 ? 9.912 -4.497 -7.603 1.00 86.19 92 THR A N 1
ATOM 699 C CA . THR A 1 92 ? 10.655 -3.247 -7.417 1.00 86.19 92 THR A CA 1
ATOM 700 C C . THR A 1 92 ? 9.715 -2.125 -6.996 1.00 86.19 92 THR A C 1
ATOM 702 O O . THR A 1 92 ? 9.890 -1.579 -5.909 1.00 86.19 92 THR A O 1
ATOM 705 N N . ALA A 1 93 ? 8.634 -1.893 -7.749 1.00 86.44 93 ALA A N 1
ATOM 706 C CA . ALA A 1 93 ? 7.626 -0.880 -7.431 1.00 86.44 93 ALA A CA 1
ATOM 707 C C . ALA A 1 93 ? 7.045 -1.047 -6.014 1.00 86.44 93 ALA A C 1
ATOM 709 O O . ALA A 1 93 ? 7.015 -0.099 -5.224 1.00 86.44 93 ALA A O 1
ATOM 710 N N . PHE A 1 94 ? 6.639 -2.272 -5.652 1.00 89.62 94 PHE A N 1
ATOM 711 C CA . PHE A 1 94 ? 6.182 -2.571 -4.294 1.00 89.62 94 PHE A CA 1
ATOM 712 C C . PHE A 1 94 ? 7.282 -2.312 -3.262 1.00 89.62 94 PHE A C 1
ATOM 714 O O . PHE A 1 94 ? 7.033 -1.694 -2.227 1.00 89.62 94 PHE A O 1
ATOM 721 N N . THR A 1 95 ? 8.497 -2.794 -3.524 1.00 90.31 95 THR A N 1
ATOM 722 C CA . THR A 1 95 ? 9.625 -2.714 -2.590 1.00 90.31 95 THR A CA 1
ATOM 723 C C . THR A 1 95 ? 10.025 -1.275 -2.302 1.00 90.31 95 THR A C 1
ATOM 725 O O . THR A 1 95 ? 10.342 -0.967 -1.151 1.00 90.31 95 THR A O 1
ATOM 72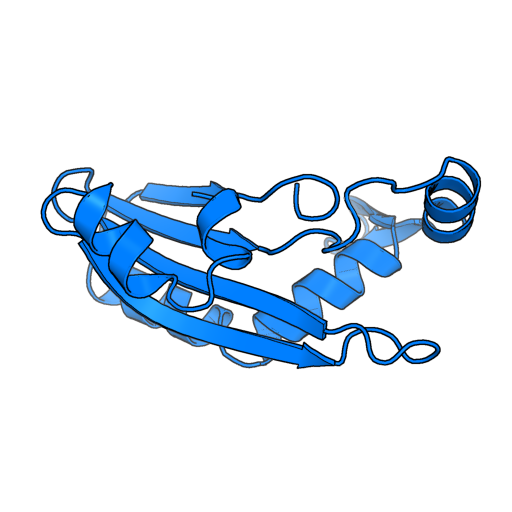8 N N . ASP A 1 96 ? 9.980 -0.400 -3.300 1.00 91.56 96 ASP A N 1
ATOM 729 C CA . ASP A 1 96 ? 10.334 1.006 -3.142 1.00 91.56 96 ASP A CA 1
ATOM 730 C C . ASP A 1 96 ? 9.330 1.720 -2.243 1.00 91.56 96 ASP A C 1
ATOM 732 O O . ASP A 1 96 ? 9.728 2.323 -1.245 1.00 91.56 96 ASP A O 1
ATOM 736 N N . VAL A 1 97 ? 8.027 1.566 -2.488 1.00 92.56 97 VAL A N 1
ATOM 737 C CA . VAL A 1 97 ? 6.994 2.111 -1.588 1.00 92.56 97 VAL A CA 1
ATOM 738 C C . VAL A 1 97 ? 7.099 1.479 -0.193 1.00 92.56 97 VAL A C 1
ATOM 740 O O . VAL A 1 97 ? 7.030 2.170 0.827 1.00 92.56 97 VAL A O 1
ATOM 743 N N . TRP A 1 98 ? 7.321 0.161 -0.132 1.00 94.50 98 TRP A N 1
ATOM 744 C CA . TRP A 1 98 ? 7.417 -0.592 1.117 1.00 94.50 98 TRP A CA 1
ATOM 745 C C . TRP A 1 98 ? 8.546 -0.094 2.020 1.00 94.50 98 TRP A C 1
ATOM 747 O O . TRP A 1 98 ? 8.335 0.166 3.209 1.00 94.50 98 TRP A O 1
ATOM 757 N N . LYS A 1 99 ? 9.747 0.059 1.452 1.00 94.62 99 LYS A N 1
ATOM 758 C CA . LYS A 1 99 ? 10.960 0.466 2.174 1.00 94.62 99 LYS A CA 1
ATOM 759 C C . LYS A 1 99 ? 11.012 1.960 2.483 1.00 94.62 99 LYS A C 1
ATOM 761 O O . LYS A 1 99 ? 11.667 2.322 3.452 1.00 94.62 99 LYS A O 1
ATOM 766 N N . ASN A 1 100 ? 10.311 2.809 1.730 1.00 94.44 100 ASN A N 1
ATOM 767 C CA . ASN A 1 100 ? 10.280 4.261 1.963 1.00 94.44 100 ASN A CA 1
ATOM 768 C C . ASN A 1 100 ? 9.267 4.706 3.037 1.00 94.44 100 ASN A C 1
ATOM 770 O O . ASN A 1 100 ? 8.972 5.891 3.170 1.00 94.44 100 ASN A O 1
ATOM 774 N N . GLY A 1 101 ? 8.754 3.770 3.839 1.00 93.88 101 GLY A N 1
ATOM 775 C CA . GLY A 1 101 ? 8.015 4.082 5.064 1.00 93.88 101 GLY A CA 1
ATOM 776 C C . GLY A 1 101 ? 6.729 3.289 5.260 1.00 93.88 101 GLY A C 1
ATOM 777 O O . GLY A 1 101 ? 6.215 3.249 6.377 1.00 93.88 101 GLY A O 1
ATOM 778 N N . MET A 1 102 ? 6.221 2.609 4.226 1.00 96.25 102 MET A N 1
ATOM 779 C CA . MET A 1 102 ? 4.947 1.886 4.329 1.00 96.25 102 MET A CA 1
ATOM 780 C C . MET A 1 102 ? 5.063 0.729 5.320 1.00 96.25 102 MET A C 1
ATOM 782 O O . MET A 1 102 ? 4.138 0.457 6.082 1.00 96.25 102 MET A O 1
ATOM 786 N N . LYS A 1 103 ? 6.232 0.078 5.355 1.00 96.81 103 LYS A N 1
ATOM 787 C CA . LYS A 1 103 ? 6.551 -0.943 6.351 1.00 96.81 103 LYS A CA 1
ATOM 788 C C . LYS A 1 103 ? 6.423 -0.400 7.775 1.00 96.81 103 LYS A C 1
ATOM 790 O O . LYS A 1 103 ? 5.827 -1.057 8.624 1.00 96.81 103 LYS A O 1
ATOM 795 N N . ASP A 1 104 ? 6.975 0.780 8.034 1.00 97.62 104 ASP A N 1
ATOM 796 C CA . ASP A 1 104 ? 6.976 1.379 9.370 1.00 97.62 104 ASP A CA 1
ATOM 797 C C . ASP A 1 104 ? 5.570 1.828 9.777 1.00 97.62 104 ASP A C 1
ATOM 799 O O . ASP A 1 104 ? 5.176 1.654 10.933 1.00 97.62 104 ASP A O 1
ATOM 803 N N . ASP A 1 105 ? 4.781 2.326 8.820 1.00 97.31 105 ASP A N 1
ATOM 804 C CA . ASP A 1 105 ? 3.368 2.641 9.035 1.00 97.31 105 ASP A CA 1
ATOM 805 C C . ASP A 1 105 ? 2.574 1.392 9.381 1.00 97.31 105 ASP A C 1
ATOM 807 O O . ASP A 1 105 ? 1.853 1.380 10.377 1.00 97.31 105 ASP A O 1
ATOM 811 N N . PHE A 1 106 ? 2.735 0.328 8.592 1.00 97.12 106 PHE A N 1
ATOM 812 C CA . PHE A 1 106 ? 2.066 -0.941 8.830 1.00 97.12 106 PHE A CA 1
ATOM 813 C C . PHE A 1 106 ? 2.403 -1.491 10.216 1.00 97.12 106 PHE A C 1
ATOM 815 O O . PHE A 1 106 ?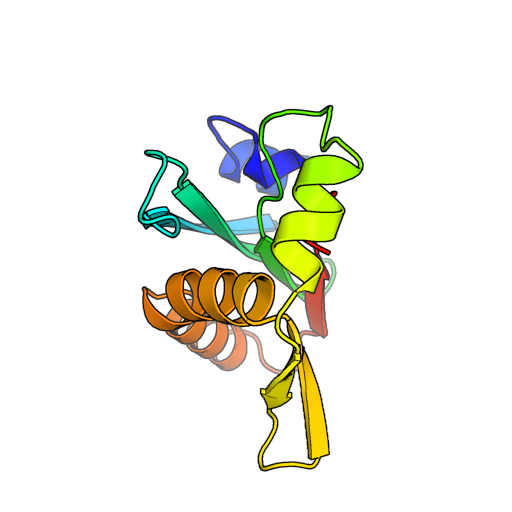 1.496 -1.842 10.969 1.00 97.12 106 PHE A O 1
ATOM 822 N N . LEU A 1 107 ? 3.686 -1.526 10.585 1.00 97.75 107 LEU A N 1
ATOM 823 C CA . LEU A 1 107 ? 4.112 -2.009 11.900 1.00 97.75 107 LEU A CA 1
ATOM 824 C C . LEU A 1 107 ? 3.549 -1.139 13.030 1.00 97.75 107 LEU A C 1
ATOM 826 O O . LEU A 1 107 ? 3.051 -1.671 14.021 1.00 97.75 107 LEU A O 1
ATOM 830 N N . SER A 1 108 ? 3.566 0.185 12.869 1.00 97.75 108 SER A N 1
ATOM 831 C CA . SER A 1 108 ? 3.008 1.118 13.855 1.00 97.75 108 SER A CA 1
ATOM 832 C C . SER A 1 108 ? 1.500 0.926 14.032 1.00 97.75 108 SER A C 1
ATOM 834 O O . SER A 1 108 ? 1.022 0.796 15.158 1.00 97.75 108 SER A O 1
ATOM 836 N N . LEU A 1 109 ? 0.749 0.853 12.928 1.00 97.06 109 LEU A N 1
ATOM 837 C CA . LEU A 1 109 ? -0.698 0.632 12.940 1.00 97.06 109 LEU A CA 1
ATOM 838 C C . LEU A 1 109 ? -1.050 -0.743 13.509 1.00 97.06 109 LEU A C 1
ATOM 840 O O . LEU A 1 109 ? -1.995 -0.849 14.288 1.00 97.06 109 LEU A O 1
ATOM 844 N N . LYS A 1 110 ? -0.276 -1.783 13.174 1.00 97.12 110 LYS A N 1
ATOM 845 C CA . LYS A 1 110 ? -0.484 -3.146 13.677 1.00 97.12 110 LYS A CA 1
ATOM 846 C C . LYS A 1 110 ? -0.243 -3.253 15.177 1.00 97.12 110 LYS A C 1
ATOM 848 O O . LYS A 1 110 ? -1.010 -3.930 15.858 1.00 97.12 110 LYS A O 1
ATOM 853 N N . ASN A 1 111 ? 0.784 -2.573 15.684 1.00 97.56 111 ASN A N 1
ATOM 854 C CA . ASN A 1 111 ? 1.082 -2.527 17.114 1.00 97.56 111 ASN A CA 1
ATOM 855 C C . ASN A 1 111 ? 0.021 -1.739 17.892 1.00 97.56 111 ASN A C 1
ATOM 857 O O . ASN A 1 111 ? -0.361 -2.152 18.983 1.00 97.56 111 ASN A O 1
ATOM 861 N N . ALA A 1 112 ? -0.473 -0.632 17.330 1.00 97.44 112 ALA A N 1
ATOM 862 C CA . ALA A 1 112 ? -1.518 0.181 17.951 1.00 97.44 112 ALA A CA 1
ATOM 863 C C . ALA A 1 112 ? -2.907 -0.482 17.910 1.00 97.44 112 ALA A C 1
ATOM 865 O O . ALA A 1 112 ? -3.725 -0.243 18.794 1.00 97.44 112 ALA A O 1
ATOM 866 N N . ASN A 1 113 ? -3.169 -1.331 16.910 1.00 96.94 113 ASN A N 1
ATOM 867 C CA . ASN A 1 113 ? -4.470 -1.959 16.673 1.00 96.94 113 ASN A CA 1
ATOM 868 C C . ASN A 1 113 ? -4.352 -3.496 16.628 1.00 96.94 113 ASN A C 1
ATOM 870 O O . ASN A 1 113 ? -4.522 -4.117 15.569 1.00 96.94 113 ASN A O 1
ATOM 874 N N . PRO A 1 114 ? -4.039 -4.151 17.763 1.00 96.44 114 PRO A N 1
ATOM 875 C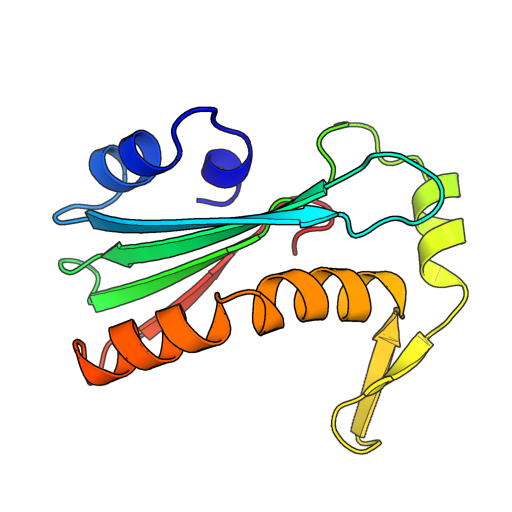 CA . PRO A 1 114 ? -3.936 -5.602 17.811 1.00 96.44 114 PRO A CA 1
ATOM 876 C C . PRO A 1 114 ? -5.278 -6.255 17.447 1.00 96.44 114 PRO A C 1
ATOM 878 O O . PRO A 1 114 ? -6.350 -5.792 17.829 1.00 96.44 114 PRO A O 1
ATOM 881 N N . GLY A 1 115 ? -5.216 -7.352 16.691 1.00 95.62 115 GLY A N 1
ATOM 882 C CA . GLY A 1 115 ? -6.404 -8.079 16.230 1.00 95.62 115 GLY A CA 1
ATOM 883 C C . GLY A 1 115 ? -7.105 -7.489 15.002 1.00 95.62 115 GLY A C 1
ATOM 884 O O . GLY A 1 115 ? -8.029 -8.122 14.507 1.00 95.62 115 GLY A O 1
ATOM 885 N N . TYR A 1 116 ? -6.661 -6.339 14.481 1.00 97.62 116 TYR A N 1
ATOM 886 C CA . TYR A 1 116 ? -7.200 -5.807 13.228 1.00 97.62 116 TYR A CA 1
ATOM 887 C C . TYR A 1 116 ? -6.714 -6.634 12.033 1.00 97.62 116 TYR A C 1
ATOM 889 O O . TYR A 1 116 ? -5.567 -7.115 12.014 1.00 97.62 116 TYR A O 1
ATOM 897 N N . GLU A 1 117 ? -7.587 -6.777 11.041 1.00 97.31 117 GLU A N 1
ATOM 898 C CA . GLU A 1 117 ? -7.279 -7.381 9.749 1.00 97.31 117 GLU A CA 1
ATOM 899 C C . GLU A 1 117 ? -6.362 -6.475 8.924 1.00 97.31 117 GLU A C 1
ATOM 901 O O . GLU A 1 117 ? -6.258 -5.273 9.169 1.00 97.31 117 GLU A O 1
ATOM 906 N N . LEU A 1 118 ? -5.677 -7.061 7.944 1.00 96.56 118 LEU A N 1
ATOM 907 C CA . LEU A 1 118 ? -4.911 -6.318 6.951 1.00 96.56 118 LEU A CA 1
ATOM 908 C C . LEU A 1 118 ? -5.626 -6.425 5.608 1.00 96.56 118 LEU A C 1
ATOM 910 O O . LEU A 1 118 ? -5.749 -7.519 5.061 1.00 96.56 118 LEU A O 1
ATOM 914 N N . TRP A 1 119 ? -6.055 -5.292 5.070 1.00 96.06 119 TRP A N 1
ATOM 915 C CA . TRP A 1 119 ? -6.617 -5.184 3.733 1.00 96.06 119 TRP A CA 1
ATOM 916 C C . TRP A 1 119 ? -5.589 -4.539 2.815 1.00 96.06 119 TRP A C 1
ATOM 918 O O . TRP A 1 119 ? -5.170 -3.401 3.026 1.00 96.06 119 TRP A O 1
ATOM 928 N N . VAL A 1 120 ? -5.188 -5.278 1.786 1.00 94.19 120 VAL A N 1
ATOM 929 C CA . VAL A 1 120 ? -4.308 -4.781 0.730 1.00 94.19 120 VAL A CA 1
ATOM 930 C C . VAL A 1 120 ? -5.147 -4.585 -0.521 1.00 94.19 120 VAL A C 1
ATOM 932 O O . VAL A 1 120 ? -5.901 -5.475 -0.912 1.00 94.19 120 VAL A O 1
ATOM 935 N N . THR A 1 121 ? -5.069 -3.404 -1.123 1.00 91.12 121 THR A N 1
ATOM 936 C CA . THR A 1 121 ? -5.892 -3.035 -2.278 1.00 91.12 121 THR A CA 1
ATOM 937 C C . THR A 1 121 ? -5.072 -2.265 -3.304 1.00 91.12 121 THR A C 1
ATOM 939 O O . THR A 1 121 ? -4.138 -1.542 -2.973 1.00 91.12 121 THR A O 1
ATOM 942 N N . GLY A 1 122 ? -5.439 -2.412 -4.567 1.00 85.19 122 GLY A N 1
ATOM 943 C CA . GLY A 1 122 ? -4.884 -1.654 -5.673 1.00 85.19 122 GLY A CA 1
ATOM 944 C C . GLY A 1 122 ? -5.804 -1.743 -6.881 1.00 85.19 122 GLY A C 1
ATOM 945 O O . GLY A 1 122 ? -6.856 -2.386 -6.829 1.00 85.19 122 GLY A O 1
ATOM 946 N N . HIS A 1 123 ? -5.463 -1.013 -7.935 1.00 81.06 123 HIS A N 1
ATOM 947 C CA . HIS A 1 123 ? -6.214 -0.979 -9.188 1.00 81.06 123 HIS A CA 1
ATOM 948 C C . HIS A 1 123 ? -5.234 -1.057 -10.352 1.00 81.06 123 HIS A C 1
ATOM 950 O O . HIS A 1 123 ? -4.159 -0.462 -10.277 1.00 81.06 123 HIS A O 1
ATOM 956 N N . SER A 1 124 ? -5.617 -1.737 -11.437 1.00 75.56 124 SER A N 1
ATOM 957 C CA . SER A 1 124 ? -4.744 -1.965 -12.594 1.00 75.56 124 SER A CA 1
ATOM 958 C C . SER A 1 124 ? -3.425 -2.622 -12.148 1.00 75.56 124 SER A C 1
ATOM 960 O O . SER A 1 124 ? -3.473 -3.603 -11.414 1.00 75.56 124 SER A O 1
ATOM 962 N N . LEU A 1 125 ? -2.266 -2.064 -12.508 1.00 64.00 125 LEU A N 1
ATOM 963 C CA . LEU A 1 125 ? -0.943 -2.543 -12.079 1.00 64.00 125 LEU A CA 1
ATOM 964 C C . LEU A 1 125 ? -0.704 -2.535 -10.556 1.00 64.00 125 LEU A C 1
ATOM 966 O O . LEU A 1 125 ? 0.302 -3.068 -10.102 1.00 64.00 125 LEU A O 1
ATOM 970 N N . GLY A 1 126 ? -1.582 -1.910 -9.767 1.00 58.50 126 GLY A N 1
ATOM 971 C CA . GLY A 1 126 ? -1.491 -1.930 -8.306 1.00 58.50 126 GLY A CA 1
ATOM 972 C C . GLY A 1 126 ? -2.052 -3.199 -7.647 1.00 58.50 126 GLY A C 1
ATOM 973 O O . GLY A 1 126 ? -1.988 -3.289 -6.422 1.00 58.50 126 GLY A O 1
ATOM 974 N N . VAL A 1 127 ? -2.655 -4.119 -8.419 1.00 61.97 127 VAL A N 1
ATOM 975 C CA . VAL A 1 127 ? -3.177 -5.428 -7.962 1.00 61.97 127 VAL A CA 1
ATOM 976 C C . VAL A 1 127 ? -2.117 -6.506 -8.134 1.00 61.97 127 VAL A C 1
ATOM 978 O O . VAL A 1 127 ? -1.912 -7.263 -7.159 1.00 61.97 127 VAL A O 1
#

Radius of gyration: 15.36 Å; Cα contacts (8 Å, |Δi|>4): 216; chains: 1; bounding box: 31×35×43 Å

Foldseek 3Di:
DQVLQVDPHSQVVQPVVADQKAWDDKDWAQQDPPDSDIKIWTWIARPVQLETEIETEDDPDPDPDVVNVVVQQPDFDQDDVNPDTDGPSLCSSCVRSCVRCVVVRVVVVCVVRPPGHYHYYHPDSRD

Organism: NCBI:txid227884

Mean predicted aligned error: 6.3 Å

Sequence (127 aa):
MAAATFSSNPELCVKDNFKQGEFKRSIEVQCDHIKADTCLGFSAVSHSDKAIILSFRGSENSEVSQEVIDAIIERPISAFGGKGKVLDYFLTAFTDVWKNGMKDDFLSLKNANPGYELWVTGHSLGV

pLDDT: mean 84.59, std 12.79, range [44.12, 97.75]

Nearest PDB structures (foldseek):
  2ix9-assembly1_A  TM=6.890E-01  e=5.124E-05  Aspergillus niger
  2bjh-assembly3_C  TM=7.631E-01  e=8.578E-04  Aspergillus niger
  6th6-assembly1_Ao  TM=5.123E-01  e=4.942E-01  Thermococcus kodakarensis KOD1
  8rxh-assembly1_SP  TM=4.974E-01  e=4.629E-01  Leishmania major strain Friedlin
  7a0v-assembly1_E  TM=4.463E-01  e=4.629E-01  Homo sapiens

Secondary structure (DSSP, 8-state):
-GGGGGSS-HHHHHHHHSTTEEEEEEEEEE--SSS--EEEEEEEEETTTTEEEEEE---SSS---HHHHHHHHT-EEEEGGGTEEEEHHHHHHHHHHIIIIIHHHHHHHHHHSTT-EEEEEESGGG-

Solvent-accessible surface area (backbone atoms only — not comparable to full-atom values): 7142 Å² total; per-residue (Å²): 110,27,70,30,60,77,44,98,56,39,52,57,48,39,47,76,73,26,64,69,29,45,66,73,51,77,41,76,41,81,64,48,96,87,50,98,47,65,37,36,31,37,39,34,34,23,65,74,77,38,30,36,37,40,32,27,34,34,66,88,58,90,75,76,48,71,68,58,52,53,68,49,58,76,46,68,39,77,34,80,92,72,76,41,70,43,36,48,57,61,53,49,44,50,47,54,41,36,73,73,44,50,52,58,50,51,52,51,52,46,68,75,40,73,91,42,46,80,45,78,40,32,36,77,80,26,102